Protein AF-A0A377XE25-F1 (afdb_monomer_lite)

pLDDT: mean 95.48, std 6.31, range [54.25, 98.88]

Structure (mmCIF, N/CA/C/O backbone):
data_AF-A0A377XE25-F1
#
_entry.id   AF-A0A377XE25-F1
#
loop_
_atom_site.group_PDB
_atom_site.id
_atom_site.type_symbol
_atom_site.label_atom_id
_atom_site.label_alt_id
_atom_site.label_comp_id
_atom_site.label_asym_id
_atom_site.label_entity_id
_atom_site.label_seq_id
_atom_site.pdbx_PDB_ins_code
_atom_site.Cartn_x
_atom_site.Cartn_y
_atom_site.Cartn_z
_atom_site.occupancy
_atom_site.B_iso_or_equiv
_atom_site.auth_seq_id
_atom_site.auth_comp_id
_atom_site.auth_asym_id
_atom_site.auth_atom_id
_atom_site.pdbx_PDB_model_num
ATOM 1 N N . MET A 1 1 ? 9.326 8.914 8.179 1.00 81.81 1 MET A N 1
ATOM 2 C CA . MET A 1 1 ? 8.238 8.579 9.130 1.00 81.81 1 MET A CA 1
ATOM 3 C C . MET A 1 1 ? 7.485 9.821 9.603 1.00 81.81 1 MET A C 1
ATOM 5 O O . MET A 1 1 ? 6.335 9.969 9.218 1.00 81.81 1 MET A O 1
ATOM 9 N N . VAL A 1 2 ? 8.128 10.744 10.336 1.00 89.06 2 VAL A N 1
ATOM 10 C CA . VAL A 1 2 ? 7.480 11.954 10.900 1.00 89.06 2 VAL A CA 1
ATOM 11 C C . VAL A 1 2 ? 6.743 12.790 9.845 1.00 89.06 2 VAL A C 1
ATOM 13 O O . VAL A 1 2 ? 5.584 13.139 10.041 1.00 89.06 2 VAL A O 1
ATOM 16 N N . SER A 1 3 ? 7.375 13.035 8.691 1.00 94.06 3 SER A N 1
ATOM 17 C CA . SER A 1 3 ? 6.760 13.805 7.599 1.00 94.06 3 SER A CA 1
ATOM 18 C C . SER A 1 3 ? 5.462 13.170 7.071 1.00 94.06 3 SER A C 1
ATOM 20 O O . SER A 1 3 ? 4.467 13.872 6.909 1.00 94.06 3 SER A O 1
ATOM 22 N N . TYR A 1 4 ? 5.418 11.843 6.891 1.00 97.19 4 TYR A N 1
ATOM 23 C CA . TYR A 1 4 ? 4.194 11.160 6.454 1.00 97.19 4 TYR A CA 1
ATOM 24 C C . TYR A 1 4 ? 3.087 11.209 7.511 1.0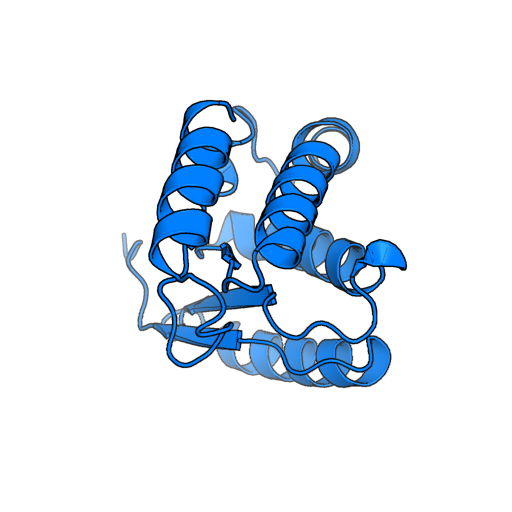0 97.19 4 TYR A C 1
ATOM 26 O O . TYR A 1 4 ? 1.935 11.440 7.162 1.00 97.19 4 TYR A O 1
ATOM 34 N N . GLN A 1 5 ? 3.414 11.046 8.796 1.00 97.50 5 GLN A N 1
ATOM 35 C CA . GLN A 1 5 ? 2.419 11.146 9.872 1.00 97.50 5 GLN A CA 1
ATOM 36 C C . GLN A 1 5 ? 1.798 12.546 9.935 1.00 97.50 5 GLN A C 1
ATOM 38 O O . GLN A 1 5 ? 0.578 12.685 9.997 1.00 97.50 5 GLN A O 1
ATOM 43 N N . GLN A 1 6 ? 2.628 13.589 9.859 1.00 97.69 6 GLN A N 1
ATOM 44 C CA . GLN A 1 6 ? 2.163 14.976 9.825 1.00 97.69 6 GLN A CA 1
ATOM 45 C C . GLN A 1 6 ? 1.279 15.247 8.603 1.00 97.69 6 GLN A C 1
ATOM 47 O O . GLN A 1 6 ? 0.216 15.853 8.741 1.00 97.69 6 GLN A O 1
ATOM 52 N N . ALA A 1 7 ? 1.677 14.748 7.429 1.00 98.12 7 ALA A N 1
ATOM 53 C CA . ALA A 1 7 ? 0.888 14.871 6.210 1.00 98.12 7 ALA A CA 1
ATOM 54 C C . ALA A 1 7 ? -0.473 14.170 6.335 1.00 98.12 7 ALA A C 1
ATOM 56 O O . ALA A 1 7 ? -1.486 14.773 5.997 1.00 98.12 7 ALA A O 1
ATOM 57 N N . ILE A 1 8 ? -0.529 12.950 6.881 1.00 98.44 8 ILE A N 1
ATOM 58 C CA . ILE A 1 8 ? -1.794 12.230 7.101 1.00 98.44 8 ILE A CA 1
ATOM 59 C C . ILE A 1 8 ? -2.713 13.012 8.044 1.00 98.44 8 ILE A C 1
ATOM 61 O O . ILE A 1 8 ? -3.891 13.164 7.737 1.00 98.44 8 ILE A O 1
ATOM 65 N N . HIS A 1 9 ? -2.200 13.569 9.145 1.00 98.56 9 HIS A N 1
ATOM 66 C CA . HIS A 1 9 ? -3.014 14.407 10.032 1.00 98.56 9 HIS A CA 1
ATOM 67 C C . HIS A 1 9 ? -3.554 15.658 9.329 1.00 98.56 9 HIS A C 1
ATOM 69 O O . HIS A 1 9 ? -4.720 16.006 9.512 1.00 98.56 9 HIS A O 1
ATOM 75 N N . ALA A 1 10 ? -2.723 16.346 8.543 1.00 98.38 10 ALA A N 1
ATOM 76 C CA . ALA A 1 10 ? -3.136 17.546 7.820 1.00 98.38 10 ALA A CA 1
ATOM 77 C C . ALA A 1 10 ? -4.196 17.225 6.753 1.00 98.38 10 ALA A C 1
ATOM 79 O O . ALA A 1 10 ? -5.252 17.857 6.721 1.00 98.38 10 ALA A O 1
ATOM 80 N N . ILE A 1 11 ? -3.945 16.201 5.932 1.00 97.88 11 ILE A N 1
ATOM 81 C CA . ILE A 1 11 ? -4.855 15.738 4.878 1.00 97.88 11 ILE A CA 1
ATOM 82 C C . ILE A 1 11 ? -6.153 15.213 5.487 1.00 97.88 11 ILE A C 1
ATOM 84 O O . ILE A 1 11 ? -7.223 15.570 5.015 1.00 97.88 11 ILE A O 1
ATOM 88 N N . GLY A 1 12 ? -6.084 14.421 6.556 1.00 98.12 12 GLY A N 1
ATOM 89 C CA . GLY A 1 12 ? -7.252 13.864 7.232 1.00 98.12 12 GLY A CA 1
ATOM 90 C C . GLY A 1 12 ? -8.176 14.940 7.800 1.00 98.12 12 GLY A C 1
ATOM 91 O O . GLY A 1 12 ? -9.384 14.910 7.563 1.00 98.12 12 GLY A O 1
ATOM 92 N N . LYS A 1 13 ? -7.609 15.957 8.462 1.00 98.06 13 LYS A N 1
ATOM 93 C CA . LYS A 1 13 ? -8.369 17.128 8.933 1.00 98.06 13 LYS A CA 1
ATOM 94 C C . LYS A 1 13 ? -8.995 17.911 7.776 1.00 98.06 13 LYS A C 1
ATOM 96 O O . LYS A 1 13 ? -10.150 18.306 7.875 1.00 98.06 13 LYS A O 1
ATOM 101 N N . ALA A 1 14 ? -8.265 18.106 6.677 1.00 97.25 14 ALA A N 1
ATOM 102 C CA . ALA A 1 14 ? -8.777 18.788 5.486 1.00 97.25 14 ALA A CA 1
ATOM 103 C C . ALA A 1 14 ? -9.805 17.951 4.694 1.00 97.25 14 ALA A C 1
ATOM 105 O O . ALA A 1 14 ? -10.668 18.501 4.007 1.00 97.25 14 ALA A O 1
ATOM 106 N N . SER A 1 15 ? -9.721 16.620 4.765 1.00 97.50 15 SER A N 1
ATOM 107 C CA . SER A 1 15 ? -10.695 15.705 4.170 1.00 97.50 15 SER A CA 1
ATOM 108 C C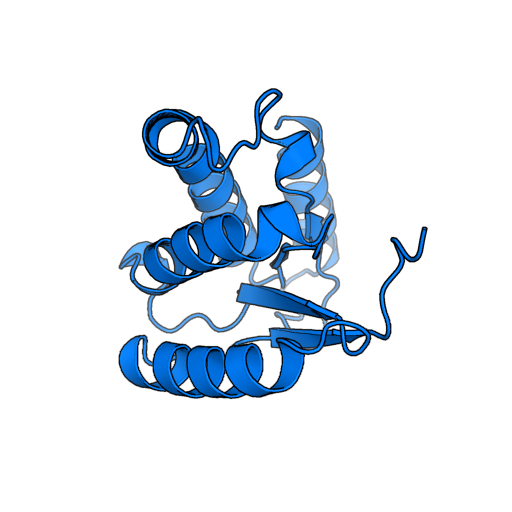 . SER A 1 15 ? -12.050 15.852 4.853 1.00 97.50 15 SER A C 1
ATOM 110 O O . SER A 1 15 ? -13.062 15.909 4.159 1.00 97.50 15 SER A O 1
ATOM 112 N N . ASN A 1 16 ? -12.056 16.003 6.185 1.00 96.50 16 ASN A N 1
ATOM 113 C CA . ASN A 1 16 ? -13.249 16.228 7.006 1.00 96.50 16 ASN A CA 1
ATOM 114 C C . ASN A 1 16 ? -14.377 15.219 6.714 1.00 96.50 16 ASN A C 1
ATOM 116 O O . ASN A 1 16 ? -15.527 15.594 6.501 1.00 96.50 16 ASN A O 1
ATOM 120 N N . GLY A 1 17 ? -14.028 13.930 6.640 1.00 95.81 17 GLY A N 1
ATOM 121 C CA . GLY A 1 17 ? -15.003 12.853 6.444 1.00 95.81 17 GLY A CA 1
ATOM 122 C C . GLY A 1 17 ? -15.532 12.694 5.016 1.00 95.81 17 GLY A C 1
ATOM 123 O O . GLY A 1 17 ? -16.494 11.962 4.815 1.00 95.81 17 GLY A O 1
ATOM 124 N N . ARG A 1 18 ? -14.907 13.320 4.007 1.00 97.62 18 ARG A N 1
ATOM 125 C CA . ARG A 1 18 ? -15.242 13.083 2.585 1.00 97.62 18 ARG A CA 1
ATOM 126 C C . ARG A 1 18 ? -14.910 11.667 2.094 1.00 97.62 18 ARG A C 1
ATOM 128 O O . ARG A 1 18 ? -15.301 11.286 0.993 1.00 97.62 18 ARG A O 1
ATOM 135 N N . GLY A 1 19 ? -14.214 10.892 2.919 1.00 96.75 19 GLY A N 1
ATOM 136 C CA . GLY A 1 19 ? -13.921 9.491 2.675 1.00 96.75 19 GLY A CA 1
ATOM 137 C C . GLY A 1 19 ? -12.860 9.264 1.602 1.00 96.75 19 GLY A C 1
ATOM 138 O O . GLY A 1 19 ? -12.247 10.191 1.069 1.00 96.75 19 GLY A O 1
ATOM 139 N N . ILE A 1 20 ? -12.660 7.993 1.270 1.00 98.25 20 ILE A N 1
ATOM 140 C CA . ILE A 1 20 ? -11.566 7.531 0.404 1.00 98.25 20 ILE A CA 1
ATOM 141 C C . ILE A 1 20 ? -11.745 7.853 -1.091 1.00 98.25 20 ILE A C 1
ATOM 143 O O . ILE A 1 20 ? -10.787 7.718 -1.847 1.00 98.25 20 ILE A O 1
ATOM 147 N N . TYR A 1 21 ? -12.953 8.233 -1.524 1.00 97.00 21 TYR A N 1
ATOM 148 C CA . TYR A 1 21 ? -13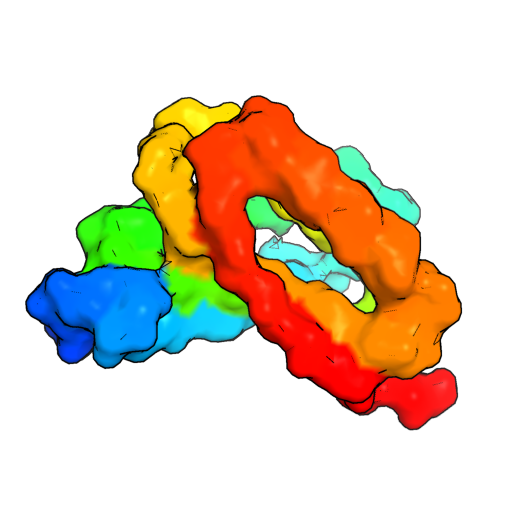.272 8.483 -2.938 1.00 97.00 21 TYR A CA 1
ATOM 149 C C . TYR A 1 21 ? -13.310 9.978 -3.277 1.00 97.00 21 TYR A C 1
ATOM 151 O O . TYR A 1 21 ? -12.633 10.407 -4.206 1.00 97.00 21 TYR A O 1
ATOM 159 N N . GLU A 1 22 ? -14.072 10.764 -2.509 1.00 97.00 22 GLU A N 1
ATOM 160 C CA . GLU A 1 22 ? -14.261 12.207 -2.743 1.00 97.00 22 GLU A CA 1
ATOM 161 C C . GLU A 1 22 ? -13.232 13.065 -1.986 1.00 97.00 22 GLU A C 1
ATOM 163 O O . GLU A 1 22 ? -13.024 14.248 -2.280 1.00 97.00 22 GLU A O 1
ATOM 168 N N . GLY A 1 23 ? -12.611 12.489 -0.955 1.00 95.75 23 GLY A N 1
ATOM 169 C CA . GLY A 1 23 ? -11.602 13.140 -0.136 1.00 95.75 23 GLY A CA 1
ATOM 170 C C . GLY A 1 23 ? -10.192 13.032 -0.725 1.00 95.75 23 GLY A C 1
ATOM 171 O O . GLY A 1 23 ? -9.893 12.149 -1.530 1.00 95.75 23 GLY A O 1
ATOM 172 N N . PRO A 1 24 ? -9.276 13.923 -0.309 1.00 96.62 24 PRO A N 1
ATOM 173 C CA . PRO A 1 24 ? -7.865 13.782 -0.634 1.00 96.62 24 PRO A CA 1
ATOM 174 C C . PRO A 1 24 ? -7.268 12.533 0.035 1.00 96.62 24 PRO A C 1
ATOM 176 O O . PRO A 1 24 ? -7.625 12.177 1.158 1.00 96.62 24 PRO A O 1
ATOM 179 N N . GLY A 1 25 ? -6.304 11.911 -0.641 1.00 97.06 25 GLY A N 1
ATOM 180 C CA . GLY A 1 25 ? -5.498 10.811 -0.111 1.00 97.06 25 GLY A CA 1
ATOM 181 C C . GLY A 1 25 ? -4.007 11.144 -0.091 1.00 97.06 25 GLY A C 1
ATOM 182 O O . GLY A 1 25 ? -3.587 12.233 -0.487 1.00 97.06 25 GLY A O 1
ATOM 183 N N . ILE A 1 26 ? -3.191 10.187 0.341 1.00 98.25 26 ILE A N 1
ATOM 184 C CA . ILE A 1 26 ? -1.728 10.299 0.351 1.00 98.25 26 ILE A CA 1
ATOM 185 C C . ILE A 1 26 ? -1.090 9.157 -0.443 1.00 98.25 26 ILE A C 1
ATOM 187 O O . ILE A 1 26 ? -1.614 8.048 -0.486 1.00 98.25 26 ILE A O 1
ATOM 191 N N . SER A 1 27 ? 0.049 9.417 -1.085 1.00 98.31 27 SER A N 1
ATOM 192 C CA . SER A 1 27 ? 0.894 8.378 -1.688 1.00 98.31 27 SER A CA 1
ATOM 193 C C . SER A 1 27 ? 2.222 8.283 -0.933 1.00 98.31 27 SER A C 1
ATOM 195 O O . SER A 1 27 ? 2.801 9.308 -0.563 1.00 98.31 27 SER A O 1
ATOM 197 N N . ILE A 1 28 ? 2.688 7.064 -0.674 1.00 97.88 28 ILE A N 1
ATOM 198 C CA . ILE A 1 28 ? 3.913 6.785 0.084 1.00 97.88 28 ILE A CA 1
ATOM 199 C C . ILE A 1 28 ? 4.874 5.930 -0.745 1.00 97.88 28 ILE A C 1
ATOM 201 O O . ILE A 1 28 ? 4.440 5.041 -1.473 1.00 97.88 28 ILE A O 1
ATOM 205 N N . LYS A 1 29 ? 6.181 6.169 -0.599 1.00 96.75 29 LYS A N 1
ATOM 206 C CA . LYS A 1 29 ? 7.235 5.289 -1.124 1.00 96.75 29 LYS A CA 1
ATOM 207 C C . LYS A 1 29 ? 7.794 4.433 0.003 1.00 96.75 29 LYS A C 1
ATOM 209 O O . LYS A 1 29 ? 8.073 4.953 1.086 1.00 96.75 29 LYS A O 1
ATOM 214 N N . LEU A 1 30 ? 7.969 3.139 -0.238 1.00 95.94 30 LEU A N 1
ATOM 215 C CA . LEU A 1 30 ? 8.474 2.203 0.767 1.00 95.94 30 LEU A CA 1
ATOM 216 C C . LEU A 1 30 ? 9.969 2.434 1.017 1.00 95.94 30 LEU A C 1
ATOM 218 O O . LEU A 1 30 ? 10.408 2.378 2.168 1.00 95.94 30 LEU A O 1
ATOM 222 N N . SER A 1 31 ? 10.730 2.816 -0.012 1.00 94.38 31 SER A N 1
ATOM 223 C CA . SER A 1 31 ? 12.137 3.229 0.126 1.00 94.38 31 SER A CA 1
ATOM 224 C C . SER A 1 31 ? 12.337 4.387 1.113 1.00 94.38 31 SER A C 1
ATOM 226 O O . SER A 1 31 ? 13.288 4.387 1.893 1.00 94.38 31 SER A O 1
ATOM 228 N N . ALA A 1 32 ? 11.400 5.341 1.173 1.00 93.88 32 ALA A N 1
ATOM 229 C CA . ALA A 1 32 ? 11.447 6.465 2.112 1.00 93.88 32 ALA A CA 1
ATOM 230 C C . ALA A 1 32 ? 11.168 6.053 3.572 1.00 93.88 32 ALA A C 1
ATOM 232 O O . ALA A 1 32 ? 11.414 6.823 4.508 1.00 93.88 32 ALA A O 1
ATOM 233 N N . LEU A 1 33 ? 10.632 4.848 3.790 1.00 91.69 33 LEU A N 1
ATOM 234 C CA . LEU A 1 33 ? 10.353 4.299 5.115 1.00 91.69 33 LEU A CA 1
ATOM 235 C C . LEU A 1 33 ? 11.480 3.413 5.641 1.00 91.69 33 LEU A C 1
ATOM 237 O O . LEU A 1 33 ? 11.510 3.166 6.849 1.00 91.69 33 LEU A O 1
ATOM 241 N N . HIS A 1 34 ? 12.400 2.956 4.789 1.00 89.19 34 HIS A N 1
ATOM 242 C CA . HIS A 1 34 ? 13.481 2.070 5.201 1.00 89.19 34 HIS A CA 1
ATOM 243 C C . HIS A 1 34 ? 14.715 2.188 4.280 1.00 89.19 34 HIS A C 1
ATOM 245 O O . HIS A 1 34 ? 14.617 1.894 3.090 1.00 89.19 34 HIS A O 1
ATOM 251 N N . PRO A 1 35 ? 15.906 2.527 4.818 1.00 81.00 35 PRO A N 1
ATOM 252 C CA . PRO A 1 35 ? 17.100 2.825 4.016 1.00 81.00 35 PRO A CA 1
ATOM 253 C C . PRO A 1 35 ? 17.663 1.618 3.252 1.00 81.00 35 PRO A C 1
ATOM 255 O O . PRO A 1 35 ? 18.438 1.784 2.319 1.00 81.00 35 PRO A O 1
ATOM 258 N N . ARG A 1 36 ? 17.293 0.392 3.642 1.00 78.44 36 ARG A N 1
ATOM 259 C CA . ARG A 1 36 ? 17.685 -0.852 2.962 1.00 78.44 36 ARG A CA 1
ATOM 260 C C . ARG A 1 36 ? 16.466 -1.612 2.467 1.00 78.44 36 ARG A C 1
ATOM 262 O O . ARG A 1 36 ? 16.283 -2.785 2.771 1.00 78.44 36 ARG A O 1
ATOM 269 N N . TYR A 1 37 ? 15.561 -0.912 1.794 1.00 84.56 37 TYR A N 1
ATOM 270 C CA . TYR A 1 37 ? 14.416 -1.534 1.143 1.00 84.56 37 TYR A CA 1
ATOM 271 C C . TYR A 1 37 ? 14.936 -2.426 0.005 1.00 84.56 37 TYR A C 1
ATOM 273 O O . TYR A 1 37 ? 15.568 -1.951 -0.927 1.00 84.56 37 TYR A O 1
ATOM 281 N N . SER A 1 38 ? 14.740 -3.744 0.099 1.00 81.44 38 SER A N 1
ATOM 282 C CA . SER A 1 38 ? 15.793 -4.790 0.067 1.00 81.44 38 SER A CA 1
ATOM 283 C C . SER A 1 38 ? 15.184 -6.190 -0.056 1.00 81.44 38 SER A C 1
ATOM 285 O O . SER A 1 38 ? 14.862 -6.722 0.998 1.00 81.44 38 SER A O 1
ATOM 287 N N . ARG A 1 39 ? 15.029 -6.841 -1.231 1.00 76.56 39 ARG A N 1
ATOM 288 C CA . ARG A 1 39 ? 14.625 -8.274 -1.219 1.00 76.56 39 ARG A CA 1
ATOM 289 C C . ARG A 1 39 ? 15.684 -9.152 -0.537 1.00 76.56 39 ARG A C 1
ATOM 291 O O . ARG A 1 39 ? 15.339 -10.067 0.196 1.00 76.56 39 ARG A O 1
ATOM 298 N N . ALA A 1 40 ? 16.964 -8.800 -0.677 1.00 74.19 40 ALA A N 1
ATOM 299 C CA . ALA A 1 40 ? 18.076 -9.439 0.034 1.00 74.19 40 ALA A CA 1
ATOM 300 C C . ALA A 1 40 ? 18.072 -9.198 1.562 1.00 74.19 40 ALA A C 1
ATOM 302 O O . ALA A 1 40 ? 18.955 -9.677 2.268 1.00 74.19 40 ALA A O 1
ATOM 303 N N . GLN A 1 41 ? 17.126 -8.410 2.078 1.00 83.00 41 GLN A N 1
ATOM 304 C CA . GLN A 1 41 ? 16.966 -8.077 3.494 1.00 83.00 41 GLN A CA 1
ATOM 305 C C . GLN A 1 41 ? 15.504 -8.285 3.927 1.00 83.00 41 GLN A C 1
ATOM 307 O O . GLN A 1 41 ? 14.992 -7.511 4.733 1.00 83.00 41 GLN A O 1
ATOM 312 N N . TYR A 1 42 ? 14.828 -9.295 3.360 1.00 91.19 42 TYR A N 1
ATOM 313 C CA . TYR A 1 42 ? 13.402 -9.571 3.573 1.00 91.19 42 TYR A CA 1
ATOM 314 C C . TYR A 1 42 ? 12.995 -9.515 5.052 1.00 91.19 42 TYR A C 1
ATOM 316 O O . TYR A 1 42 ? 12.117 -8.728 5.402 1.00 91.19 42 TYR A O 1
ATOM 324 N N . ASP A 1 43 ? 13.682 -10.265 5.919 1.00 91.19 43 ASP A N 1
ATOM 325 C CA . ASP A 1 43 ? 13.347 -10.346 7.349 1.00 91.19 43 ASP A CA 1
ATOM 326 C C . ASP A 1 43 ? 13.357 -8.963 8.000 1.00 91.19 43 ASP A C 1
ATOM 328 O O . ASP A 1 43 ? 12.407 -8.557 8.662 1.00 91.19 43 ASP A O 1
ATOM 332 N N . ARG A 1 44 ? 14.376 -8.162 7.688 1.00 90.81 44 ARG A N 1
ATOM 333 C CA . ARG A 1 44 ? 14.496 -6.797 8.203 1.00 90.81 44 ARG A CA 1
ATOM 334 C C . ARG A 1 44 ? 13.459 -5.846 7.637 1.00 90.81 44 ARG A C 1
ATOM 336 O O . ARG A 1 44 ? 13.009 -4.948 8.338 1.00 90.81 44 ARG A O 1
ATOM 343 N N . VAL A 1 45 ? 13.059 -6.016 6.380 1.00 92.88 45 VAL A N 1
ATOM 344 C CA . VAL A 1 45 ? 11.938 -5.251 5.824 1.00 92.88 45 VAL A CA 1
ATOM 345 C C . VAL A 1 45 ? 10.653 -5.588 6.589 1.00 92.88 45 VAL A C 1
ATOM 347 O O . VAL A 1 45 ? 9.912 -4.679 6.963 1.00 92.88 45 VAL A O 1
ATOM 350 N N . MET A 1 46 ? 10.413 -6.861 6.896 1.00 95.19 46 MET A N 1
ATOM 351 C CA . MET A 1 46 ? 9.242 -7.279 7.669 1.00 95.19 46 MET A CA 1
ATOM 352 C C . MET A 1 46 ? 9.295 -6.852 9.141 1.00 95.19 46 MET A C 1
ATOM 354 O O . MET A 1 46 ? 8.259 -6.527 9.713 1.00 95.19 46 MET A O 1
ATOM 358 N N . GLU A 1 47 ? 10.472 -6.790 9.754 1.00 95.00 47 GLU A N 1
ATOM 359 C CA . GLU A 1 47 ? 10.632 -6.360 11.148 1.00 95.00 47 GLU A CA 1
ATOM 360 C C . GLU A 1 47 ? 10.639 -4.833 11.306 1.00 95.00 47 GLU A C 1
ATOM 362 O O . GLU A 1 47 ? 10.07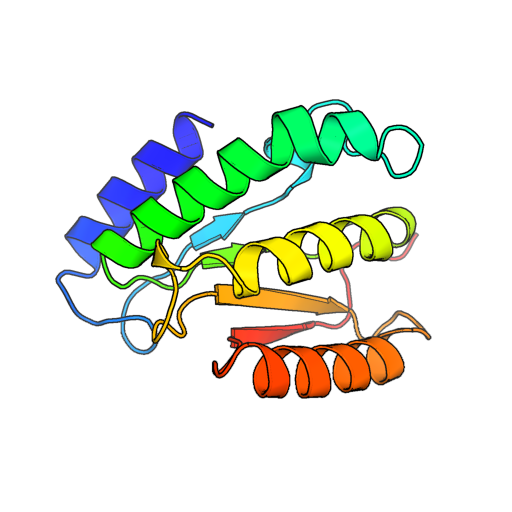5 -4.304 12.262 1.00 95.00 47 GLU A O 1
ATOM 367 N N . GLU A 1 48 ? 11.253 -4.098 10.375 1.00 94.88 48 GLU A N 1
ATOM 368 C CA . GLU A 1 48 ? 11.501 -2.658 10.520 1.00 94.88 48 GLU A CA 1
ATOM 369 C C . GLU A 1 48 ? 10.545 -1.793 9.677 1.00 94.88 48 GLU A C 1
ATOM 371 O O . GLU A 1 48 ? 10.052 -0.762 10.151 1.00 94.88 48 GLU A O 1
ATOM 376 N N . LEU A 1 49 ? 10.281 -2.172 8.419 1.00 95.88 49 LEU A N 1
ATOM 377 C CA . LEU A 1 49 ? 9.450 -1.392 7.488 1.00 95.88 49 LEU A CA 1
ATOM 378 C C . LEU A 1 49 ? 7.967 -1.668 7.727 1.00 95.88 49 LEU A C 1
ATOM 380 O O . LEU A 1 49 ? 7.184 -0.723 7.848 1.00 95.88 49 LEU A O 1
ATOM 384 N N . TYR A 1 50 ? 7.573 -2.939 7.830 1.00 98.00 50 TYR A N 1
ATOM 385 C CA . TYR A 1 50 ? 6.163 -3.304 7.950 1.00 98.00 50 TYR A CA 1
ATOM 386 C C . TYR A 1 50 ? 5.443 -2.605 9.118 1.00 98.00 50 TYR A C 1
ATOM 388 O O . TYR A 1 50 ? 4.379 -2.029 8.873 1.00 98.00 50 TYR A O 1
ATOM 396 N N . PRO A 1 51 ? 5.995 -2.523 10.350 1.00 97.94 51 PRO A N 1
ATOM 397 C CA . PRO A 1 51 ? 5.322 -1.805 11.435 1.00 97.94 51 PRO A CA 1
ATOM 398 C C . PRO A 1 51 ? 5.090 -0.321 11.122 1.00 97.94 51 PRO A C 1
ATOM 400 O O . PRO A 1 51 ? 4.075 0.251 11.522 1.00 97.94 51 PRO A O 1
ATOM 403 N N . ARG A 1 52 ? 5.994 0.309 10.358 1.00 97.88 52 ARG A N 1
ATOM 404 C CA . ARG A 1 52 ? 5.845 1.703 9.910 1.00 97.88 52 ARG A CA 1
ATOM 405 C C . ARG A 1 52 ? 4.724 1.830 8.885 1.00 97.88 52 ARG A C 1
ATOM 407 O O . ARG A 1 52 ? 3.880 2.711 9.028 1.00 97.88 52 ARG A O 1
ATOM 414 N N . LEU A 1 53 ? 4.684 0.940 7.893 1.00 98.44 53 LEU A N 1
ATOM 415 C CA . LEU A 1 53 ? 3.610 0.889 6.898 1.00 98.44 53 LEU A CA 1
ATOM 416 C C . LEU A 1 53 ? 2.243 0.666 7.564 1.00 98.44 53 LEU A C 1
ATOM 418 O O . LEU A 1 53 ? 1.304 1.423 7.305 1.00 98.44 53 LEU A O 1
ATOM 422 N N . LYS A 1 54 ? 2.148 -0.316 8.468 1.00 98.75 54 LYS A N 1
ATOM 423 C CA . LYS A 1 54 ? 0.940 -0.594 9.253 1.00 98.75 54 LYS A CA 1
ATOM 424 C C . LYS A 1 54 ? 0.499 0.642 10.034 1.00 98.75 54 LYS A C 1
ATOM 426 O O . LYS A 1 54 ? -0.652 1.049 9.922 1.00 98.75 54 LYS A O 1
ATOM 431 N N . SER A 1 55 ? 1.413 1.279 10.769 1.00 98.62 55 SER A N 1
ATOM 432 C CA . SER A 1 55 ? 1.113 2.475 11.566 1.00 98.62 55 SER A CA 1
ATOM 433 C C . SER A 1 55 ? 0.551 3.625 10.720 1.00 98.62 55 SER A C 1
ATOM 435 O O . SER A 1 55 ? -0.459 4.220 11.093 1.00 98.62 55 SER A O 1
ATOM 437 N N . LEU A 1 56 ? 1.148 3.907 9.557 1.00 98.75 56 LEU A N 1
ATOM 438 C CA . LEU A 1 56 ? 0.647 4.940 8.642 1.00 98.75 56 LEU A CA 1
ATOM 439 C C . LEU A 1 56 ? -0.728 4.579 8.067 1.00 98.75 56 LEU A C 1
ATOM 441 O O . LEU A 1 56 ? -1.595 5.443 7.962 1.00 98.75 56 LEU A O 1
ATOM 445 N N . THR A 1 57 ? -0.947 3.307 7.739 1.00 98.88 57 THR A N 1
ATOM 446 C CA . THR A 1 57 ? -2.221 2.829 7.183 1.00 98.88 57 THR A CA 1
ATOM 447 C C . THR A 1 57 ? -3.345 2.896 8.214 1.00 98.88 57 THR A C 1
ATOM 449 O O . THR A 1 57 ? -4.442 3.349 7.898 1.00 98.88 57 THR A O 1
ATOM 452 N N . LEU A 1 58 ? -3.072 2.523 9.468 1.00 98.88 58 LEU A N 1
ATOM 453 C CA . LEU A 1 58 ? -4.024 2.672 10.571 1.00 98.88 58 LEU A CA 1
ATOM 454 C C . LEU A 1 58 ? -4.380 4.138 10.811 1.00 98.88 58 LEU A C 1
ATOM 456 O O . LEU A 1 58 ? -5.550 4.457 11.011 1.00 98.88 58 LEU A O 1
ATOM 460 N N . LEU A 1 59 ? -3.395 5.034 10.742 1.00 98.81 59 LEU A N 1
ATOM 461 C CA . LEU A 1 59 ? -3.639 6.465 10.878 1.00 98.81 59 LEU A CA 1
ATOM 462 C C . LEU A 1 59 ? -4.492 7.009 9.721 1.00 98.81 59 LEU A C 1
ATOM 464 O O . LEU A 1 59 ? -5.426 7.769 9.957 1.00 98.81 59 LEU A O 1
ATOM 468 N N . ALA A 1 60 ? -4.225 6.591 8.481 1.00 98.75 60 ALA A N 1
ATOM 469 C CA . ALA A 1 60 ? -5.047 6.955 7.327 1.00 98.75 60 ALA A CA 1
ATOM 470 C C . ALA A 1 60 ? -6.492 6.444 7.469 1.00 98.75 60 ALA A C 1
ATOM 472 O O . ALA A 1 60 ? -7.435 7.194 7.216 1.00 98.75 60 ALA A O 1
ATOM 473 N N . ARG A 1 61 ? -6.672 5.214 7.972 1.00 98.75 61 ARG A N 1
ATOM 474 C CA . ARG A 1 61 ? -7.990 4.643 8.284 1.00 98.75 61 ARG A CA 1
ATOM 475 C C . ARG A 1 61 ? -8.754 5.454 9.325 1.00 98.75 61 ARG A C 1
ATOM 477 O O . ARG A 1 61 ? -9.956 5.627 9.170 1.00 98.75 61 ARG A O 1
ATOM 484 N N . GLN A 1 62 ? -8.094 5.959 10.370 1.00 98.62 62 GLN A N 1
ATOM 485 C CA . GLN A 1 62 ? -8.755 6.784 11.395 1.00 98.62 62 GLN A CA 1
ATOM 486 C C . GLN A 1 62 ? -9.391 8.053 10.813 1.00 98.62 62 GLN A C 1
ATOM 488 O O . GLN A 1 62 ? -10.414 8.507 11.316 1.00 98.62 62 GLN A O 1
ATOM 493 N N . TYR A 1 63 ? -8.801 8.605 9.753 1.00 98.69 63 TYR A N 1
ATOM 494 C CA . TYR A 1 63 ? -9.331 9.767 9.038 1.00 98.69 63 TYR A CA 1
ATOM 495 C C . TYR A 1 63 ? -10.205 9.410 7.830 1.00 98.69 63 TYR A C 1
ATOM 497 O O . TYR A 1 63 ? -10.683 10.315 7.149 1.00 98.69 63 TYR A O 1
ATOM 505 N N . ASP A 1 64 ? -10.380 8.118 7.552 1.00 98.62 64 ASP A N 1
ATOM 506 C CA . ASP A 1 64 ? -11.021 7.587 6.350 1.00 98.62 64 ASP A CA 1
ATOM 507 C C . ASP A 1 64 ? -10.483 8.203 5.043 1.00 98.62 64 ASP A C 1
ATOM 509 O O . ASP A 1 64 ? -11.234 8.608 4.159 1.00 98.62 64 ASP A O 1
ATOM 513 N N . ILE A 1 65 ? -9.155 8.301 4.917 1.00 98.75 65 ILE A N 1
ATOM 514 C CA . ILE A 1 65 ? -8.497 8.790 3.696 1.00 98.75 65 ILE A CA 1
ATOM 515 C C . ILE A 1 65 ? -7.756 7.672 2.968 1.00 98.75 65 ILE A C 1
ATOM 517 O O . ILE A 1 65 ? -7.159 6.794 3.589 1.00 98.75 65 ILE A O 1
ATOM 521 N N . GLY A 1 66 ? -7.748 7.728 1.635 1.00 98.69 66 GLY A N 1
ATOM 522 C CA . GLY A 1 66 ? -6.990 6.779 0.825 1.00 98.69 66 GLY A CA 1
ATOM 523 C C . GLY A 1 66 ? -5.483 6.890 1.079 1.00 98.69 66 GLY A C 1
ATOM 524 O O . GLY A 1 66 ? -4.926 7.992 1.124 1.00 98.69 66 GLY A O 1
ATOM 525 N N . ILE A 1 67 ? -4.809 5.748 1.204 1.00 98.75 67 ILE A N 1
ATOM 526 C CA . ILE A 1 67 ? -3.351 5.646 1.305 1.00 98.75 67 ILE A CA 1
ATOM 527 C C . ILE A 1 67 ? -2.834 4.713 0.218 1.00 98.75 67 ILE A C 1
ATOM 529 O O . ILE A 1 67 ? -3.187 3.542 0.169 1.00 98.75 67 ILE A O 1
ATOM 533 N N . ASN A 1 68 ? -1.993 5.238 -0.664 1.00 98.62 68 ASN A N 1
ATOM 534 C CA . ASN A 1 68 ? -1.529 4.536 -1.849 1.00 98.62 68 ASN A CA 1
ATOM 535 C C . ASN A 1 68 ? -0.031 4.214 -1.758 1.00 98.62 68 ASN A C 1
ATOM 537 O O . ASN A 1 68 ? 0.784 5.113 -1.554 1.00 98.62 68 ASN A O 1
ATOM 541 N N . ILE A 1 69 ? 0.337 2.948 -1.940 1.00 98.56 69 ILE A N 1
ATOM 542 C CA . ILE A 1 69 ? 1.733 2.499 -2.002 1.00 98.56 69 ILE A CA 1
ATOM 543 C C . ILE A 1 69 ? 2.239 2.681 -3.437 1.00 98.56 69 ILE A C 1
ATOM 545 O O . ILE A 1 69 ? 1.732 2.037 -4.358 1.00 98.56 69 ILE A O 1
ATOM 549 N N . ASP A 1 70 ? 3.219 3.566 -3.630 1.00 97.81 70 ASP A N 1
ATOM 550 C CA . ASP A 1 70 ? 3.833 3.818 -4.935 1.00 97.81 70 ASP A CA 1
ATOM 551 C C . ASP A 1 70 ? 4.676 2.623 -5.400 1.00 97.81 70 ASP A C 1
ATOM 553 O O . ASP A 1 70 ? 5.385 1.990 -4.619 1.00 97.81 70 ASP A O 1
ATOM 557 N N . ALA A 1 71 ? 4.630 2.356 -6.705 1.00 95.38 71 ALA A N 1
ATOM 558 C CA . ALA A 1 71 ? 5.510 1.395 -7.350 1.00 95.38 71 ALA A CA 1
ATOM 559 C C . ALA A 1 71 ? 6.849 2.059 -7.683 1.00 95.38 71 ALA A C 1
ATOM 561 O O . ALA A 1 71 ? 6.883 3.114 -8.324 1.00 95.38 71 ALA A O 1
ATOM 562 N N . GLU A 1 72 ? 7.932 1.407 -7.276 1.00 93.88 72 GLU A N 1
ATOM 563 C CA . GLU A 1 72 ? 9.312 1.874 -7.432 1.00 93.88 72 GLU A CA 1
ATOM 564 C C . GLU A 1 72 ? 10.025 1.019 -8.501 1.00 93.88 72 GLU A C 1
ATOM 566 O O . GLU A 1 72 ? 9.411 0.677 -9.518 1.00 93.88 72 GLU A O 1
ATOM 571 N N . GLU A 1 73 ? 11.303 0.686 -8.323 1.00 92.94 73 GLU A N 1
ATOM 572 C CA . GLU A 1 73 ? 12.068 -0.147 -9.253 1.00 92.94 73 GLU A CA 1
ATOM 573 C C . GLU A 1 73 ? 11.535 -1.591 -9.338 1.00 92.94 73 GLU A C 1
ATOM 575 O O . GLU A 1 73 ? 10.934 -2.139 -8.410 1.00 92.94 73 GLU A O 1
ATOM 580 N N . ALA A 1 74 ? 11.771 -2.251 -10.475 1.00 90.50 74 ALA A N 1
ATOM 581 C CA . ALA A 1 74 ? 11.205 -3.569 -10.764 1.00 90.50 74 ALA A CA 1
ATOM 582 C C . ALA A 1 74 ? 11.680 -4.689 -9.812 1.00 90.50 74 ALA A C 1
ATOM 584 O O . ALA A 1 74 ? 10.950 -5.664 -9.610 1.00 90.50 74 ALA A O 1
ATOM 585 N N . ASP A 1 75 ? 12.868 -4.572 -9.216 1.00 90.88 75 ASP A N 1
ATOM 586 C CA . ASP A 1 75 ? 13.396 -5.518 -8.221 1.00 90.88 75 ASP A CA 1
ATOM 587 C C . ASP A 1 75 ? 12.658 -5.430 -6.868 1.00 90.88 75 ASP A C 1
ATOM 589 O O . ASP A 1 75 ? 12.705 -6.372 -6.072 1.00 90.88 75 ASP A O 1
ATOM 593 N N . ARG A 1 76 ? 11.927 -4.332 -6.623 1.00 93.19 76 ARG A N 1
ATOM 594 C CA . ARG A 1 76 ? 11.134 -4.085 -5.408 1.00 93.19 76 ARG A CA 1
ATOM 595 C C . ARG A 1 76 ? 9.723 -4.654 -5.450 1.00 93.19 76 ARG A C 1
ATOM 597 O O . ARG A 1 76 ? 9.110 -4.773 -4.393 1.00 93.19 76 ARG A O 1
ATOM 604 N N . LEU A 1 77 ? 9.214 -5.008 -6.632 1.00 95.12 77 LEU A N 1
ATOM 605 C CA . LEU A 1 77 ? 7.824 -5.447 -6.808 1.00 95.12 77 LEU A CA 1
ATOM 606 C C . LEU A 1 77 ? 7.448 -6.580 -5.848 1.00 95.12 77 LEU A C 1
ATOM 608 O O . LEU A 1 77 ? 6.404 -6.561 -5.221 1.00 95.12 77 LEU A O 1
ATOM 612 N N . GLU A 1 78 ? 8.311 -7.572 -5.716 1.00 95.44 78 GLU A N 1
ATOM 613 C CA . GLU A 1 78 ? 7.985 -8.774 -4.956 1.00 95.44 78 GLU A CA 1
ATOM 614 C C . GLU A 1 78 ? 7.851 -8.475 -3.459 1.00 95.44 78 GLU A C 1
ATOM 616 O O . GLU A 1 78 ? 6.849 -8.811 -2.840 1.00 95.44 78 GLU A O 1
ATOM 621 N N . ILE A 1 79 ? 8.811 -7.729 -2.902 1.00 95.75 79 ILE A N 1
ATOM 622 C CA . ILE A 1 79 ? 8.769 -7.336 -1.492 1.00 95.75 79 ILE A CA 1
ATOM 623 C C . ILE A 1 79 ? 7.631 -6.338 -1.208 1.00 95.75 79 ILE A C 1
ATOM 625 O O . ILE A 1 79 ? 7.116 -6.308 -0.092 1.00 95.75 79 ILE A O 1
ATOM 629 N N . SER A 1 80 ? 7.208 -5.515 -2.180 1.00 97.50 80 SER A N 1
ATOM 630 C CA . SER A 1 80 ? 6.017 -4.670 -1.998 1.00 97.50 80 SER A CA 1
ATOM 631 C C . SER A 1 80 ? 4.722 -5.482 -1.978 1.00 97.50 80 SER A C 1
ATOM 633 O O . SER A 1 80 ? 3.833 -5.141 -1.197 1.00 97.50 80 SER A O 1
ATOM 635 N N . LEU A 1 81 ? 4.623 -6.562 -2.764 1.00 98.38 81 LEU A N 1
ATOM 636 C CA . LEU A 1 81 ? 3.488 -7.488 -2.714 1.00 98.38 81 LEU A CA 1
ATOM 637 C C . LEU A 1 81 ? 3.444 -8.246 -1.382 1.00 98.38 81 LEU A C 1
ATOM 639 O O . LEU A 1 81 ? 2.381 -8.304 -0.775 1.00 98.38 81 LEU A O 1
ATOM 643 N N . ASP A 1 82 ? 4.584 -8.712 -0.863 1.00 98.19 82 ASP A N 1
ATOM 644 C CA . ASP A 1 82 ? 4.640 -9.384 0.446 1.00 98.19 82 ASP A CA 1
ATOM 645 C C . ASP A 1 82 ? 4.148 -8.465 1.587 1.00 98.19 82 ASP A C 1
ATOM 647 O O . ASP A 1 82 ? 3.413 -8.880 2.489 1.00 98.19 82 ASP A O 1
ATOM 651 N N . LEU A 1 83 ? 4.523 -7.180 1.542 1.00 98.44 83 LEU A N 1
ATOM 652 C CA . LEU A 1 83 ? 4.054 -6.169 2.495 1.00 98.44 83 LEU A CA 1
ATOM 653 C C . LEU A 1 83 ? 2.551 -5.890 2.342 1.00 98.44 83 LEU A C 1
ATOM 655 O O . LEU A 1 83 ? 1.853 -5.745 3.349 1.00 98.44 83 LEU A O 1
ATOM 659 N N . LEU A 1 84 ? 2.055 -5.810 1.102 1.00 98.81 84 LEU A N 1
ATOM 660 C CA . LEU A 1 84 ? 0.639 -5.600 0.800 1.00 98.81 84 LEU A CA 1
ATOM 661 C C . LEU A 1 84 ? -0.220 -6.781 1.270 1.00 98.81 84 LEU A C 1
ATOM 663 O O . LEU A 1 84 ? -1.257 -6.544 1.891 1.00 98.81 84 LEU A O 1
ATOM 667 N N . GLU A 1 85 ? 0.212 -8.019 1.011 1.00 98.75 85 GLU A N 1
ATOM 668 C CA . GLU A 1 85 ? -0.434 -9.256 1.470 1.00 98.75 85 GLU A CA 1
ATOM 669 C C . GLU A 1 85 ? -0.664 -9.170 2.976 1.00 98.75 85 GLU A C 1
ATOM 671 O O . GLU A 1 85 ? -1.804 -9.175 3.437 1.00 98.75 85 GLU A O 1
ATOM 676 N N . LYS A 1 86 ? 0.417 -8.986 3.745 1.00 98.69 86 LYS A N 1
ATOM 677 C CA . LYS A 1 86 ? 0.353 -8.929 5.207 1.00 98.69 86 LYS A CA 1
ATOM 678 C C . LYS A 1 86 ? -0.575 -7.809 5.692 1.00 98.69 86 LYS A C 1
ATOM 680 O O . LYS A 1 86 ? -1.403 -8.044 6.571 1.00 98.69 86 LYS A O 1
ATOM 685 N N . LEU A 1 87 ? -0.492 -6.626 5.078 1.00 98.81 87 LEU A N 1
ATOM 686 C CA . LEU A 1 87 ? -1.309 -5.463 5.437 1.00 98.81 87 LEU A CA 1
ATOM 687 C C . LEU A 1 87 ? -2.807 -5.711 5.210 1.00 98.81 87 LEU A C 1
ATOM 689 O O . LEU A 1 87 ? -3.637 -5.307 6.026 1.00 98.81 87 LEU A O 1
ATOM 693 N N . CYS A 1 88 ? -3.170 -6.402 4.129 1.00 98.81 88 CYS A N 1
ATOM 694 C CA . CYS A 1 88 ? -4.562 -6.697 3.796 1.00 98.81 88 CYS A CA 1
ATOM 695 C C . CYS A 1 88 ? -5.233 -7.675 4.773 1.00 98.81 88 CYS A C 1
ATOM 697 O O . CYS A 1 88 ? -6.460 -7.764 4.776 1.00 98.81 88 CYS A O 1
ATOM 699 N N . PHE A 1 89 ? -4.481 -8.372 5.625 1.00 98.81 89 PHE A N 1
ATOM 700 C CA . PHE A 1 89 ? -5.032 -9.275 6.641 1.00 98.81 89 PHE A CA 1
ATOM 701 C C . PHE A 1 89 ? -4.980 -8.716 8.067 1.00 98.81 89 PHE A C 1
ATOM 703 O O . PHE A 1 89 ? -5.364 -9.413 9.005 1.00 98.81 89 PHE A O 1
ATOM 710 N N . GLU A 1 90 ? -4.573 -7.457 8.259 1.00 98.81 90 GLU A N 1
ATOM 711 C CA . GLU A 1 90 ? -4.619 -6.828 9.580 1.00 98.81 90 GLU A CA 1
ATOM 712 C C . GLU A 1 90 ? -6.071 -6.687 10.079 1.00 98.81 90 GLU A C 1
ATOM 714 O O . GLU A 1 90 ? -6.883 -6.031 9.413 1.00 98.81 90 GLU A O 1
ATOM 719 N N . PRO A 1 91 ? -6.418 -7.233 11.264 1.00 98.56 91 PRO A N 1
ATOM 720 C CA . PRO A 1 91 ? -7.782 -7.173 11.799 1.00 98.56 91 PRO A CA 1
ATOM 721 C C . PRO A 1 91 ? -8.292 -5.741 11.979 1.00 98.56 91 PRO A C 1
ATOM 723 O O . PRO A 1 91 ? -9.454 -5.440 11.717 1.00 98.56 91 PRO A O 1
ATOM 726 N N . GLU A 1 92 ? -7.400 -4.831 12.364 1.00 98.69 92 GLU A N 1
ATOM 727 C CA . GLU A 1 92 ? -7.690 -3.407 12.553 1.00 98.69 92 GLU A CA 1
ATOM 728 C C . GLU A 1 92 ? -8.063 -2.691 11.238 1.00 98.69 92 GLU A C 1
ATOM 730 O O . GLU A 1 92 ? -8.661 -1.615 11.264 1.00 98.69 92 GLU A O 1
ATOM 735 N N . LEU A 1 93 ? -7.732 -3.287 10.085 1.00 98.81 93 LEU A N 1
ATOM 736 C CA . LEU A 1 93 ? -8.041 -2.790 8.741 1.00 98.81 93 LEU A CA 1
ATOM 737 C C . LEU A 1 93 ? -9.199 -3.552 8.077 1.00 98.81 93 LEU A C 1
ATOM 739 O O . LEU A 1 93 ? -9.480 -3.324 6.894 1.00 98.81 93 LEU A O 1
ATOM 743 N N . ALA A 1 94 ? -9.860 -4.465 8.792 1.00 98.31 94 ALA A N 1
ATOM 744 C CA . ALA A 1 94 ? -11.000 -5.212 8.273 1.00 98.31 94 ALA A CA 1
ATOM 745 C C . ALA A 1 94 ? -12.164 -4.271 7.909 1.00 98.31 94 ALA A C 1
ATOM 747 O O . ALA A 1 94 ? -12.439 -3.287 8.601 1.00 98.31 94 ALA A O 1
ATOM 748 N N . GLY A 1 95 ? -12.826 -4.564 6.785 1.00 97.00 95 GLY A N 1
ATOM 749 C CA . GLY A 1 95 ? -13.953 -3.782 6.263 1.00 97.00 95 GLY A CA 1
ATOM 750 C C . GLY A 1 95 ? -13.588 -2.417 5.663 1.00 97.00 95 GLY A C 1
ATOM 751 O O . GLY A 1 95 ? -14.473 -1.729 5.162 1.00 97.00 95 GLY A O 1
ATOM 752 N N . TRP A 1 96 ? -12.312 -2.018 5.685 1.00 98.75 96 TRP A N 1
ATOM 753 C CA . TRP A 1 96 ? -11.864 -0.733 5.150 1.00 98.75 96 TRP A CA 1
ATOM 754 C C . TRP A 1 96 ? -11.179 -0.880 3.785 1.00 98.75 96 TRP A C 1
ATOM 756 O O . TRP A 1 96 ? -10.279 -1.703 3.609 1.00 98.75 96 TRP A O 1
ATOM 766 N N . ASN A 1 97 ? -11.588 -0.047 2.826 1.00 98.75 97 ASN A N 1
ATOM 767 C CA . ASN A 1 97 ? -11.205 -0.152 1.411 1.00 98.75 97 ASN A CA 1
ATOM 768 C C . ASN A 1 97 ? -10.223 0.944 0.952 1.00 98.75 97 ASN A C 1
ATOM 770 O O . ASN A 1 97 ? -10.026 1.123 -0.243 1.00 98.75 97 ASN A O 1
ATOM 774 N N . GLY A 1 98 ? -9.616 1.693 1.879 1.00 98.69 98 GLY A N 1
ATOM 775 C CA . GLY A 1 98 ? -8.715 2.810 1.557 1.00 98.69 98 GLY A CA 1
ATOM 776 C C . GLY A 1 98 ? -7.269 2.425 1.228 1.00 98.69 98 GLY A C 1
ATOM 777 O O . GLY A 1 98 ? -6.436 3.313 1.054 1.00 98.69 98 GLY A O 1
ATOM 778 N N . ILE A 1 99 ? -6.950 1.126 1.161 1.00 98.88 99 ILE A N 1
ATOM 779 C CA . ILE A 1 99 ? -5.616 0.645 0.778 1.00 98.88 99 ILE A CA 1
ATOM 780 C C . ILE A 1 99 ? -5.481 0.733 -0.742 1.00 98.88 99 ILE A C 1
ATOM 782 O O . ILE A 1 99 ? -6.207 0.061 -1.481 1.00 98.88 99 ILE A O 1
ATOM 786 N N . GLY A 1 100 ? -4.525 1.538 -1.195 1.00 98.75 100 GLY A N 1
ATOM 787 C CA . GLY A 1 100 ? -4.166 1.682 -2.595 1.00 98.75 100 GLY A CA 1
ATOM 788 C C . GLY A 1 100 ? -2.795 1.119 -2.937 1.00 98.75 100 GLY A C 1
ATOM 789 O O . GLY A 1 100 ? -1.881 1.094 -2.110 1.00 98.75 100 GLY A O 1
ATOM 790 N N . PHE A 1 101 ? -2.652 0.682 -4.183 1.00 98.81 101 PHE A N 1
ATOM 791 C CA . PHE A 1 101 ? -1.423 0.095 -4.702 1.00 98.81 101 PHE A CA 1
ATOM 792 C C . PHE A 1 101 ? -1.232 0.469 -6.173 1.00 98.81 101 PHE A C 1
ATOM 794 O O . PHE A 1 101 ? -2.168 0.396 -6.975 1.00 98.81 101 PHE A O 1
ATOM 801 N N . VAL A 1 102 ? -0.019 0.885 -6.540 1.00 98.62 102 VAL A N 1
ATOM 802 C CA . VAL A 1 102 ? 0.323 1.195 -7.935 1.00 98.62 102 VAL A CA 1
ATOM 803 C C . VAL A 1 102 ? 0.847 -0.050 -8.639 1.00 98.62 102 VAL A C 1
ATOM 805 O O . VAL A 1 102 ? 1.689 -0.766 -8.108 1.00 98.62 102 VAL A O 1
ATOM 808 N N . ILE A 1 103 ? 0.422 -0.252 -9.884 1.00 98.12 103 ILE A N 1
ATOM 809 C CA . ILE A 1 103 ? 0.996 -1.248 -10.795 1.00 98.12 103 ILE A CA 1
ATOM 810 C C . ILE A 1 103 ? 1.484 -0.572 -12.078 1.00 98.12 103 ILE A C 1
ATOM 812 O O . ILE A 1 103 ? 0.862 0.365 -12.584 1.00 98.12 103 ILE A O 1
ATOM 816 N N . GLN A 1 104 ? 2.620 -1.034 -12.603 1.00 98.00 104 GLN A N 1
ATOM 817 C CA . GLN A 1 104 ? 3.294 -0.420 -13.749 1.00 98.00 104 GLN A CA 1
ATOM 818 C C . GLN A 1 104 ? 3.133 -1.290 -15.008 1.00 98.00 104 GLN A C 1
ATOM 820 O O . GLN A 1 104 ? 3.734 -2.358 -15.124 1.00 98.00 104 GLN A O 1
ATOM 825 N N . ALA A 1 105 ? 2.354 -0.810 -15.977 1.00 97.38 105 ALA A N 1
ATOM 826 C CA . ALA A 1 105 ? 1.991 -1.498 -17.217 1.00 97.38 105 ALA A CA 1
ATOM 827 C C . ALA A 1 105 ? 3.181 -1.834 -18.126 1.00 97.38 105 ALA A C 1
ATOM 829 O O . ALA A 1 105 ? 3.104 -2.769 -18.915 1.00 97.38 105 ALA A O 1
ATOM 830 N N . TYR A 1 106 ? 4.291 -1.104 -18.014 1.00 95.44 106 TYR A N 1
ATOM 831 C CA . TYR A 1 106 ? 5.507 -1.380 -18.775 1.00 95.44 106 TYR A CA 1
ATOM 832 C C . TYR A 1 106 ? 6.228 -2.679 -18.355 1.00 95.44 106 TYR A C 1
ATOM 834 O O . TYR A 1 106 ? 7.122 -3.140 -19.063 1.00 95.44 106 TYR A O 1
ATOM 842 N N . GLN A 1 107 ? 5.856 -3.287 -17.218 1.00 95.00 107 GLN A N 1
ATOM 843 C CA . GLN A 1 107 ? 6.447 -4.529 -16.748 1.00 95.00 107 GLN A CA 1
ATOM 844 C C . GLN A 1 107 ? 5.682 -5.685 -17.371 1.00 95.00 107 GLN A C 1
ATOM 846 O O . GLN A 1 107 ? 4.464 -5.779 -17.225 1.00 95.00 107 GLN A O 1
ATOM 851 N N . LYS A 1 108 ? 6.407 -6.649 -17.944 1.00 95.75 108 LYS A N 1
ATOM 852 C CA . LYS A 1 108 ? 5.819 -7.909 -18.435 1.00 95.75 108 LYS A CA 1
ATOM 853 C C . LYS A 1 108 ? 5.029 -8.662 -17.354 1.00 95.75 108 LYS A C 1
ATOM 855 O O . LYS A 1 108 ? 4.143 -9.439 -17.678 1.00 95.75 108 LYS A O 1
ATOM 860 N N . ARG A 1 109 ? 5.343 -8.413 -16.076 1.00 96.56 109 ARG A N 1
ATOM 861 C CA . ARG A 1 109 ? 4.658 -8.993 -14.914 1.00 96.56 109 ARG A CA 1
ATOM 862 C C . ARG A 1 109 ? 3.299 -8.353 -14.600 1.00 96.56 109 ARG A C 1
ATOM 864 O O . ARG A 1 109 ? 2.541 -8.954 -13.855 1.00 96.56 109 ARG A O 1
ATOM 871 N N . CYS A 1 110 ? 2.975 -7.174 -15.141 1.00 97.75 110 CYS A N 1
ATOM 872 C CA . CYS A 1 110 ? 1.784 -6.410 -14.746 1.00 97.75 110 CYS A CA 1
ATOM 873 C C . CYS A 1 110 ? 0.466 -7.211 -14.827 1.00 97.75 110 CYS A C 1
ATOM 875 O O . CYS A 1 110 ? -0.262 -7.197 -13.837 1.00 97.75 110 CYS A O 1
ATOM 877 N N . PRO A 1 111 ? 0.169 -7.971 -15.904 1.00 98.25 111 PRO A N 1
ATOM 878 C CA . PRO A 1 111 ? -1.045 -8.793 -15.950 1.00 98.25 111 PRO A CA 1
ATOM 879 C C . PRO A 1 111 ? -1.111 -9.831 -14.820 1.00 98.25 111 PRO A C 1
ATOM 881 O O . PRO A 1 111 ? -2.121 -9.926 -14.137 1.00 98.25 111 PRO A O 1
ATOM 884 N N . PHE A 1 112 ? -0.002 -10.518 -14.536 1.00 98.31 112 PHE A N 1
ATOM 885 C CA . PHE A 1 112 ? 0.067 -11.506 -13.453 1.00 98.31 112 PHE A CA 1
ATOM 886 C C . PHE A 1 112 ? -0.080 -10.872 -12.063 1.00 98.31 112 PHE A C 1
ATOM 888 O O . PHE A 1 112 ? -0.638 -11.477 -11.151 1.00 98.31 112 PHE A O 1
ATOM 895 N N . VAL A 1 113 ? 0.396 -9.634 -11.893 1.00 98.44 113 VAL A N 1
ATOM 896 C CA . VAL A 1 113 ? 0.165 -8.870 -10.660 1.00 98.44 113 VAL A CA 1
ATOM 897 C C . VAL A 1 113 ? -1.317 -8.526 -10.513 1.00 98.44 113 VAL A C 1
ATOM 899 O O . VAL A 1 113 ? -1.831 -8.582 -9.404 1.00 98.44 113 VAL A O 1
ATOM 902 N N . ILE A 1 114 ? -2.024 -8.203 -11.601 1.00 98.75 114 ILE A N 1
ATOM 903 C CA . ILE A 1 114 ? -3.475 -7.969 -11.556 1.00 98.75 114 ILE A CA 1
ATOM 904 C C . ILE A 1 114 ? -4.202 -9.235 -11.093 1.00 98.75 114 ILE A C 1
ATOM 906 O O . ILE A 1 114 ? -5.024 -9.139 -10.183 1.00 98.75 114 ILE A O 1
ATOM 910 N N . ASP A 1 115 ? -3.862 -10.402 -11.644 1.00 98.75 115 ASP A N 1
ATOM 911 C CA . ASP A 1 115 ? -4.457 -11.682 -11.232 1.00 98.75 115 ASP A CA 1
ATOM 912 C C . ASP A 1 115 ? -4.243 -11.946 -9.734 1.00 98.75 115 ASP A C 1
ATOM 914 O O . ASP A 1 115 ? -5.186 -12.259 -9.004 1.00 98.75 115 ASP A O 1
ATOM 918 N N . TYR A 1 116 ? -3.018 -11.725 -9.249 1.00 98.81 116 TYR A N 1
ATOM 919 C CA . TYR A 1 116 ? -2.695 -11.816 -7.827 1.00 98.81 116 TYR A CA 1
ATOM 920 C C . TYR A 1 116 ? -3.512 -10.830 -6.971 1.00 98.81 116 TYR A C 1
ATOM 922 O O . TYR A 1 116 ? -4.040 -11.203 -5.926 1.00 98.81 116 TYR A O 1
ATOM 930 N N . LEU A 1 117 ? -3.662 -9.575 -7.407 1.00 98.81 117 LEU A N 1
ATOM 931 C CA . LEU A 1 117 ? -4.414 -8.555 -6.668 1.00 98.81 117 LEU A CA 1
ATOM 932 C C . LEU A 1 117 ? -5.919 -8.854 -6.619 1.00 98.81 117 LEU A C 1
ATOM 934 O O . LEU A 1 117 ? -6.565 -8.531 -5.620 1.00 98.81 117 LEU A O 1
ATOM 938 N N . ILE A 1 118 ? -6.478 -9.471 -7.664 1.00 98.81 118 ILE A N 1
ATOM 939 C CA . ILE A 1 118 ? -7.874 -9.935 -7.691 1.00 98.81 118 ILE A CA 1
ATOM 940 C C . ILE A 1 118 ? -8.087 -11.027 -6.636 1.00 98.81 118 ILE A C 1
ATOM 942 O O . ILE A 1 118 ? -9.034 -10.954 -5.843 1.00 98.81 118 ILE A O 1
ATOM 946 N N . ASP A 1 119 ? -7.194 -12.015 -6.589 1.00 98.88 119 ASP A N 1
ATOM 947 C CA . ASP A 1 119 ? -7.228 -13.078 -5.585 1.00 98.88 119 ASP A CA 1
ATOM 948 C C . ASP A 1 119 ? -7.041 -12.519 -4.162 1.00 98.88 119 ASP A C 1
ATOM 950 O O . ASP A 1 119 ? -7.850 -12.795 -3.271 1.00 98.88 119 ASP A O 1
ATOM 954 N N . LEU A 1 120 ? -6.056 -11.641 -3.953 1.00 98.88 120 LEU A N 1
ATOM 955 C CA . LEU A 1 120 ? -5.820 -10.986 -2.666 1.00 98.88 120 LEU A CA 1
ATOM 956 C C . LEU A 1 120 ? -7.043 -10.196 -2.189 1.00 98.88 120 LEU A C 1
ATOM 958 O O . LEU A 1 120 ? -7.454 -10.338 -1.035 1.00 98.88 120 LEU A O 1
ATOM 962 N N . ALA A 1 121 ? -7.652 -9.380 -3.052 1.00 98.75 121 ALA A N 1
ATOM 963 C CA . ALA A 1 121 ? -8.864 -8.628 -2.728 1.00 98.75 121 ALA A CA 1
ATOM 964 C C . ALA A 1 121 ? -10.011 -9.558 -2.296 1.00 98.75 121 ALA A C 1
ATOM 966 O O . ALA A 1 121 ? -10.708 -9.279 -1.315 1.00 98.75 121 ALA A O 1
ATOM 967 N N . THR A 1 122 ? -10.151 -10.702 -2.972 1.00 98.62 122 THR A N 1
ATOM 968 C CA . THR A 1 122 ? -11.154 -11.726 -2.656 1.00 98.62 122 THR A CA 1
ATOM 969 C C . THR A 1 122 ? -10.890 -12.364 -1.292 1.00 98.62 122 THR A C 1
ATOM 971 O O . THR A 1 122 ? -11.762 -12.341 -0.419 1.00 98.62 122 THR A O 1
ATOM 974 N N . ARG A 1 123 ? -9.677 -12.883 -1.060 1.00 98.69 123 ARG A N 1
ATOM 975 C CA . ARG A 1 123 ? -9.306 -13.555 0.198 1.00 98.69 123 ARG A CA 1
ATOM 976 C C . ARG A 1 123 ? -9.341 -12.615 1.400 1.00 98.69 123 ARG A C 1
ATOM 978 O O . ARG A 1 123 ? -9.786 -13.013 2.474 1.00 98.69 123 ARG A O 1
ATOM 985 N N . SER A 1 124 ? -8.916 -11.366 1.219 1.00 98.62 124 SER A N 1
ATOM 986 C CA . SER A 1 124 ? -8.900 -10.347 2.277 1.00 98.62 124 SER A CA 1
ATOM 987 C C . SER A 1 124 ? -10.212 -9.564 2.419 1.00 98.62 124 SER A C 1
ATOM 989 O O . SER A 1 124 ? -10.314 -8.697 3.289 1.00 98.62 124 SER A O 1
ATOM 991 N N . ARG A 1 125 ? -11.231 -9.890 1.606 1.00 98.56 125 ARG A N 1
ATOM 992 C CA . ARG A 1 125 ? -12.592 -9.326 1.647 1.00 98.56 125 ARG A CA 1
ATOM 993 C C . ARG A 1 125 ? -12.623 -7.797 1.589 1.00 98.56 125 ARG A C 1
ATOM 995 O O . ARG A 1 125 ? -13.309 -7.150 2.382 1.00 98.56 125 ARG A O 1
ATOM 1002 N N . ARG A 1 126 ? -11.882 -7.213 0.649 1.00 98.19 126 ARG A N 1
ATOM 1003 C CA . ARG A 1 126 ? -11.810 -5.757 0.458 1.00 98.19 126 ARG A CA 1
ATOM 1004 C C . ARG A 1 126 ? -11.780 -5.382 -1.014 1.00 98.19 126 ARG A C 1
ATOM 1006 O O . ARG A 1 126 ? -11.376 -6.165 -1.866 1.00 98.19 126 ARG A O 1
ATOM 1013 N N . ARG A 1 127 ? -12.148 -4.138 -1.304 1.00 98.69 127 ARG A N 1
ATOM 1014 C CA . ARG A 1 127 ? -11.873 -3.492 -2.588 1.00 98.69 127 ARG A CA 1
ATOM 1015 C C . ARG A 1 127 ? -10.544 -2.749 -2.478 1.00 98.69 127 ARG A C 1
ATOM 1017 O O . ARG A 1 127 ? -10.422 -1.855 -1.649 1.00 98.69 127 ARG A O 1
ATOM 1024 N N . LEU A 1 128 ? -9.568 -3.111 -3.307 1.00 98.75 128 LEU A N 1
ATOM 1025 C CA . LEU A 1 128 ? -8.286 -2.404 -3.389 1.00 98.75 128 LEU A CA 1
ATOM 1026 C C . LEU A 1 128 ? -8.384 -1.198 -4.333 1.00 98.75 128 LEU A C 1
ATOM 1028 O O . LEU A 1 128 ? -9.004 -1.279 -5.397 1.00 98.75 128 LEU A O 1
ATOM 1032 N N . MET A 1 129 ? -7.740 -0.088 -3.971 1.00 98.69 129 MET A N 1
ATOM 1033 C CA . MET A 1 129 ? -7.631 1.101 -4.821 1.00 98.69 129 MET A CA 1
ATOM 1034 C C . MET A 1 129 ? -6.411 0.974 -5.745 1.00 98.69 129 MET A C 1
ATOM 1036 O O . MET A 1 129 ? -5.304 1.383 -5.403 1.00 98.69 129 MET A O 1
ATOM 1040 N N . ILE A 1 130 ? -6.591 0.378 -6.923 1.00 98.62 130 ILE A N 1
ATOM 1041 C CA . ILE A 1 130 ? -5.471 0.117 -7.839 1.00 98.62 130 ILE A CA 1
ATOM 1042 C C . ILE A 1 130 ? -5.248 1.287 -8.795 1.00 98.62 130 ILE A C 1
ATOM 1044 O O . ILE A 1 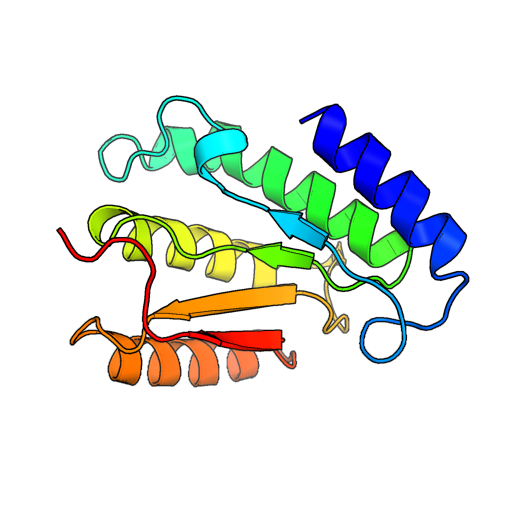130 ? -6.137 1.662 -9.561 1.00 98.62 130 ILE A O 1
ATOM 1048 N N . ARG A 1 131 ? -4.029 1.835 -8.791 1.00 98.56 131 ARG A N 1
ATOM 1049 C CA . ARG A 1 131 ? -3.590 2.844 -9.761 1.00 98.56 131 ARG A CA 1
ATOM 1050 C C . ARG A 1 131 ? -2.744 2.180 -10.844 1.00 98.56 131 ARG A C 1
ATOM 1052 O O . ARG A 1 131 ? -1.593 1.817 -10.611 1.00 98.56 131 ARG A O 1
ATOM 1059 N N . LEU A 1 132 ? -3.302 2.068 -12.044 1.00 98.06 132 LEU A N 1
ATOM 1060 C CA . LEU A 1 132 ? -2.568 1.628 -13.227 1.00 98.06 132 LEU A CA 1
ATOM 1061 C C . LEU A 1 132 ? -1.790 2.806 -13.827 1.00 98.06 132 LEU A C 1
ATOM 1063 O O . LEU A 1 132 ? -2.375 3.830 -14.174 1.00 98.06 132 LEU A O 1
ATOM 1067 N N . VAL A 1 133 ? -0.474 2.659 -13.969 1.00 97.69 133 VAL A N 1
ATOM 1068 C CA . VAL A 1 133 ? 0.403 3.647 -14.621 1.00 97.69 133 VAL A CA 1
ATOM 1069 C C . VAL A 1 133 ? 1.251 2.975 -15.690 1.00 97.69 133 VAL A C 1
ATOM 1071 O O .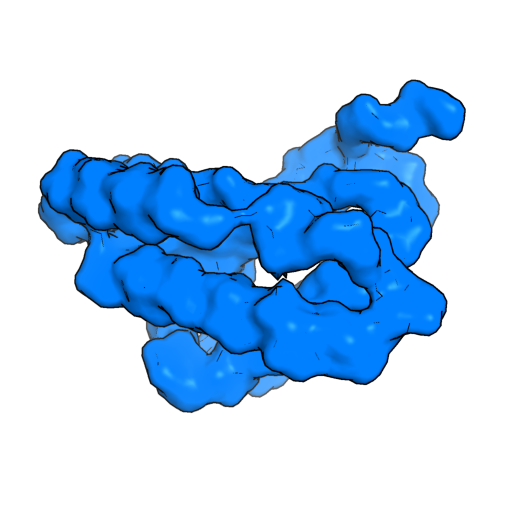 VAL A 1 133 ? 1.432 1.764 -15.654 1.00 97.69 133 VAL A O 1
ATOM 1074 N N . LYS A 1 134 ? 1.841 3.736 -16.621 1.00 95.62 134 LYS A N 1
ATOM 1075 C CA . LYS A 1 134 ? 2.839 3.168 -17.545 1.00 95.62 134 LYS A CA 1
ATOM 1076 C C . LYS A 1 134 ? 4.083 2.695 -16.779 1.00 95.62 134 LYS A C 1
ATOM 1078 O O . LYS A 1 134 ? 4.446 1.532 -16.880 1.00 95.62 134 LYS A O 1
ATOM 1083 N N . GLY A 1 135 ? 4.672 3.579 -15.975 1.00 89.88 135 GLY A N 1
ATOM 1084 C CA . GLY A 1 135 ? 5.904 3.365 -15.207 1.00 89.88 135 GLY A CA 1
ATOM 1085 C C . GLY A 1 135 ? 6.838 4.571 -15.347 1.00 89.88 135 GLY A C 1
ATOM 1086 O O . GLY A 1 135 ? 6.800 5.248 -16.371 1.00 89.88 135 GLY A O 1
ATOM 1087 N N . ALA A 1 136 ? 7.628 4.868 -14.311 1.00 86.00 136 ALA A N 1
ATOM 1088 C CA . ALA A 1 136 ? 8.504 6.051 -14.260 1.00 86.00 136 ALA A CA 1
ATOM 1089 C C . ALA A 1 136 ? 10.007 5.713 -14.291 1.00 86.00 136 ALA A C 1
ATOM 1091 O O . ALA A 1 136 ? 10.834 6.602 -14.457 1.00 86.00 136 ALA A O 1
ATOM 1092 N N . TYR A 1 137 ? 10.351 4.430 -14.165 1.00 84.69 137 TYR A N 1
ATOM 1093 C CA . TYR A 1 137 ? 11.725 3.936 -14.057 1.00 84.69 137 TYR A CA 1
ATOM 1094 C C . TYR A 1 137 ? 12.079 3.114 -15.300 1.00 84.69 137 TYR A C 1
ATOM 1096 O O . TYR A 1 137 ? 12.299 1.910 -15.210 1.00 84.69 137 TYR A O 1
ATOM 1104 N N . TRP A 1 138 ? 11.973 3.726 -16.482 1.00 70.88 138 TRP A N 1
ATOM 1105 C CA . TRP A 1 138 ? 12.383 3.108 -17.747 1.00 70.88 138 TRP A CA 1
ATOM 1106 C C . TRP A 1 138 ? 13.803 3.591 -18.037 1.00 70.88 138 TRP A C 1
ATOM 1108 O O . TRP A 1 138 ? 13.991 4.743 -18.422 1.00 70.88 138 TRP A O 1
ATOM 1118 N N . GLY A 1 139 ? 14.786 2.744 -17.751 1.00 54.25 139 GLY A N 1
ATOM 1119 C CA . GLY A 1 139 ? 16.213 3.023 -17.878 1.00 54.25 139 GLY A CA 1
ATOM 1120 C C . GLY A 1 139 ? 17.005 1.732 -17.922 1.00 54.25 139 GLY A C 1
ATOM 1121 O O . GLY A 1 139 ? 16.493 0.727 -17.374 1.00 54.25 139 GLY A O 1
#

Radius of gyration: 14.46 Å; chains: 1; bounding box: 33×32×31 Å

InterPro domains:
  IPR002872 Proline dehydrogenase domain [PF01619] (3-138)
  IPR029041 FAD-linked oxidoreductase-like [SSF51730] (3-139)

Foldseek 3Di:
DVVLLVVLVVQLVVQVPVAAPRGAADEDELCVQDVPLDPPCLVCCVVRSLVVVLVSVLSNVVSRYAYAYDDDDPVNVVSVVVSVLVSLQPPSCQPRARYEYEAAQCDPCRVVVVVVVVVSCVVSVYHYHYHYHNDDPDD

Secondary structure (DSSP, 8-state):
-HHHHHHHHHHHHHHTT-HHHHS--EEE-SGGG-TT--GGGHHHIIIIIHHHHHHHHHHHHHTT--EEE----GGGHHHHHHHHHHHHT-GGGTT---EEEEEETTSTTHHHHHHHHHHHHHHTTS--EEEEE--S---

Sequence (139 aa):
MVSYQQAIHAIGKASNGRGIYEGPGISIKLSALHPRYSRAQYDRVMEELYPRLKSLTLLARQYDIGINIDAEEADRLEISLDLLEKLCFEPELAGWNGIGFVIQAYQKRCPFVIDYLIDLATRSRRRLMIRLVKGAYWG

Organism: Klebsiella pneumoniae (NCBI:txid573)